Protein AF-A0A2M6V3X9-F1 (afdb_monomer_lite)

Radius of gyration: 30.7 Å; chains: 1; bounding box: 50×67×94 Å

Structure (mmCIF, N/CA/C/O backbone):
data_AF-A0A2M6V3X9-F1
#
_entry.id   AF-A0A2M6V3X9-F1
#
loop_
_atom_site.group_PDB
_atom_site.id
_atom_site.type_symbol
_atom_site.label_atom_id
_atom_site.label_alt_id
_atom_site.label_comp_id
_atom_site.label_asym_id
_atom_site.label_entity_id
_atom_site.label_seq_id
_atom_site.pdbx_PDB_ins_code
_atom_site.Cartn_x
_atom_site.Cartn_y
_atom_site.Cartn_z
_atom_site.occupancy
_atom_site.B_iso_or_equiv
_atom_site.auth_seq_id
_atom_site.auth_comp_id
_atom_site.auth_asym_id
_atom_site.auth_atom_id
_atom_site.pdbx_PDB_model_num
ATOM 1 N N . MET A 1 1 ? -34.364 -12.341 75.373 1.00 36.19 1 MET A N 1
ATOM 2 C CA . MET A 1 1 ? -34.409 -10.934 75.819 1.00 36.19 1 MET A CA 1
ATOM 3 C C . MET A 1 1 ? -34.698 -10.063 74.611 1.00 36.19 1 MET A C 1
ATOM 5 O O . MET A 1 1 ? -34.171 -10.387 73.559 1.00 36.19 1 MET A O 1
ATOM 9 N N . LEU A 1 2 ? -35.574 -9.066 74.808 1.00 38.09 2 LEU A N 1
ATOM 10 C CA . LEU A 1 2 ? -35.658 -7.729 74.192 1.00 38.09 2 LEU A CA 1
ATOM 11 C C . LEU A 1 2 ? -34.927 -7.508 72.848 1.00 38.09 2 LEU A C 1
ATOM 13 O O . LEU A 1 2 ? -33.756 -7.817 72.726 1.00 38.09 2 LEU A O 1
ATOM 17 N N . GLY A 1 3 ? -35.486 -6.856 71.837 1.00 34.88 3 GLY A N 1
ATOM 18 C CA . GLY A 1 3 ? -36.646 -5.986 71.814 1.00 34.88 3 GLY A CA 1
ATOM 19 C C . GLY A 1 3 ? -36.760 -5.330 70.437 1.00 34.88 3 GLY A C 1
ATOM 20 O O . GLY A 1 3 ? -35.794 -5.178 69.697 1.00 34.88 3 GLY A O 1
ATOM 21 N N . THR A 1 4 ? -38.001 -5.011 70.121 1.00 38.91 4 THR A N 1
ATOM 22 C CA . THR A 1 4 ? -38.551 -4.253 69.002 1.00 38.91 4 THR A CA 1
ATOM 23 C C . THR A 1 4 ? -37.933 -2.848 68.859 1.00 38.91 4 THR A C 1
ATOM 25 O O . THR A 1 4 ? -37.412 -2.322 69.836 1.00 38.91 4 THR A O 1
ATOM 28 N N . VAL A 1 5 ? -38.138 -2.216 67.688 1.00 40.03 5 VAL A N 1
ATOM 29 C CA . VAL A 1 5 ? -38.596 -0.812 67.475 1.00 40.03 5 VAL A CA 1
ATOM 30 C C . VAL A 1 5 ? -37.786 -0.040 66.417 1.00 40.03 5 VAL A C 1
ATOM 32 O O . VAL A 1 5 ? -36.670 0.383 66.668 1.00 40.03 5 VAL A O 1
ATOM 35 N N . CYS A 1 6 ? -38.484 0.194 65.291 1.00 33.88 6 CYS A N 1
ATOM 36 C CA . CYS A 1 6 ? -38.643 1.444 64.522 1.00 33.88 6 CYS A CA 1
ATOM 37 C C . CYS A 1 6 ? -37.418 2.132 63.900 1.00 33.88 6 CYS A C 1
ATOM 39 O O . CYS A 1 6 ? -36.304 2.022 64.374 1.00 33.88 6 CYS A O 1
ATOM 41 N N . ALA A 1 7 ? -37.541 3.001 62.903 1.00 37.81 7 ALA A N 1
ATOM 42 C CA . ALA A 1 7 ? -38.477 3.310 61.817 1.00 37.81 7 ALA A CA 1
ATOM 43 C C . ALA A 1 7 ? -37.876 4.576 61.162 1.00 37.81 7 ALA A C 1
ATOM 45 O O . ALA A 1 7 ? -37.084 5.270 61.797 1.00 37.81 7 ALA A O 1
ATOM 46 N N . THR A 1 8 ? -38.354 4.929 59.963 1.00 37.38 8 THR A N 1
ATOM 47 C CA . THR A 1 8 ? -38.359 6.295 59.375 1.00 37.38 8 THR A CA 1
ATOM 48 C C . THR A 1 8 ? -36.998 6.937 59.037 1.00 37.38 8 THR A C 1
ATOM 50 O O . THR A 1 8 ? -36.172 7.180 59.900 1.00 37.38 8 THR A O 1
ATOM 53 N N . ALA A 1 9 ? -36.643 7.103 57.758 1.00 36.59 9 ALA A N 1
ATOM 54 C CA . ALA A 1 9 ? -37.153 8.053 56.748 1.00 36.59 9 ALA A CA 1
ATOM 55 C C . ALA A 1 9 ? -36.492 9.445 56.807 1.00 36.59 9 ALA A C 1
ATOM 57 O O . ALA A 1 9 ? -36.693 10.174 57.766 1.00 36.59 9 ALA A O 1
ATOM 58 N N . ALA A 1 10 ? -35.778 9.805 55.730 1.00 39.66 10 ALA A N 1
ATOM 59 C CA . ALA A 1 10 ? -35.640 11.143 55.117 1.00 39.66 10 ALA A CA 1
ATOM 60 C C . ALA A 1 10 ? -34.615 11.006 53.966 1.00 39.66 10 ALA A C 1
ATOM 62 O O . ALA A 1 10 ? -33.472 10.642 54.208 1.00 39.66 10 ALA A O 1
ATOM 63 N N . HIS A 1 11 ? -35.004 10.972 52.688 1.00 30.92 11 HIS A N 1
ATOM 64 C CA . HIS A 1 11 ? -35.281 12.125 51.813 1.00 30.92 11 HIS A CA 1
ATOM 65 C C . HIS A 1 11 ? -34.240 13.253 51.879 1.00 30.92 11 HIS A C 1
ATOM 67 O O . HIS A 1 11 ? -34.267 14.054 52.803 1.00 30.92 11 HIS A O 1
ATOM 73 N N . ALA A 1 12 ? -33.417 13.348 50.832 1.00 36.28 12 ALA A N 1
ATOM 74 C CA . ALA A 1 12 ? -33.102 14.572 50.078 1.00 36.28 12 ALA A CA 1
ATOM 75 C C . ALA A 1 12 ? -32.227 14.130 48.888 1.00 36.28 12 ALA A C 1
ATOM 77 O O . ALA A 1 12 ? -31.130 13.622 49.081 1.00 36.28 12 ALA A O 1
ATOM 78 N N . GLN A 1 13 ? -32.784 13.959 47.687 1.00 39.72 13 GLN A N 1
ATOM 79 C CA . GLN A 1 13 ? -32.919 14.998 46.658 1.00 39.72 13 GLN A CA 1
ATOM 80 C C . GLN A 1 13 ? -31.617 15.747 46.349 1.00 39.72 13 GLN A C 1
ATOM 82 O O . GLN A 1 13 ? -30.955 16.255 47.243 1.00 39.72 13 GLN A O 1
ATOM 87 N N . MET A 1 14 ? -31.408 15.910 45.036 1.00 35.25 14 MET A N 1
ATOM 88 C CA . MET A 1 14 ? -30.379 16.691 44.341 1.00 35.25 14 MET A CA 1
ATOM 89 C C . MET A 1 14 ? -29.112 15.860 44.061 1.00 35.25 14 MET A C 1
ATOM 91 O O . MET A 1 14 ? -28.499 15.324 44.966 1.00 35.25 14 MET A O 1
ATOM 95 N N . THR A 1 15 ? -28.687 15.638 42.815 1.00 47.16 15 THR A N 1
ATOM 96 C CA . THR A 1 15 ? -28.774 16.560 41.677 1.00 47.16 15 THR A CA 1
ATOM 97 C C . THR A 1 15 ? -28.619 15.780 40.360 1.00 47.16 15 THR A C 1
ATOM 99 O O . THR A 1 15 ? -27.526 15.341 40.014 1.00 47.16 15 THR A O 1
ATOM 102 N N . GLY A 1 16 ? -29.697 15.680 39.571 1.00 50.94 16 GLY A N 1
ATOM 103 C CA . GLY A 1 16 ? -29.671 15.364 38.130 1.00 50.94 16 GLY A CA 1
ATOM 104 C C . GLY A 1 16 ? -29.071 16.500 37.284 1.00 50.94 16 GLY A C 1
ATOM 105 O O . GLY A 1 16 ? -29.496 16.770 36.172 1.00 50.94 16 GLY A O 1
ATOM 106 N N . SER A 1 17 ? -28.077 17.210 37.816 1.00 54.06 17 SER A N 1
ATOM 107 C CA . SER A 1 17 ? -27.742 18.574 37.393 1.00 54.06 17 SER A CA 1
ATOM 108 C C . SER A 1 17 ? -26.675 18.683 36.313 1.00 54.06 17 SER A C 1
ATOM 110 O O . SER A 1 17 ? -26.287 19.794 35.990 1.00 54.06 17 SER A O 1
ATOM 112 N N . THR A 1 18 ? -26.166 17.601 35.735 1.00 56.53 18 THR A N 1
ATOM 113 C CA . THR A 1 18 ? -25.142 17.726 34.680 1.00 56.53 18 THR A CA 1
ATOM 114 C C . THR A 1 18 ? -25.718 17.606 33.275 1.00 56.53 18 THR A C 1
ATOM 116 O O . THR A 1 18 ? -25.305 18.350 32.389 1.00 56.53 18 THR A O 1
ATOM 119 N N . LEU A 1 19 ? -26.710 16.739 33.055 1.00 52.69 19 LEU A N 1
ATOM 120 C CA . LEU A 1 19 ? -27.310 16.569 31.728 1.00 52.69 19 LEU A CA 1
ATOM 121 C C . LEU A 1 19 ? -28.370 17.639 31.430 1.00 52.69 19 LEU A C 1
ATOM 123 O O . LEU A 1 19 ? -28.392 18.211 30.343 1.00 52.69 19 LEU A O 1
ATOM 127 N N . GLU A 1 20 ? -29.232 17.937 32.402 1.00 54.81 20 GLU A N 1
ATOM 128 C CA . GLU A 1 20 ? -30.318 18.912 32.243 1.00 54.81 20 GLU A CA 1
ATOM 129 C C . GLU A 1 20 ? -29.763 20.331 32.067 1.00 54.81 20 GLU A C 1
ATOM 131 O O . GLU A 1 20 ? -30.190 21.034 31.153 1.00 54.81 20 GLU A O 1
ATOM 136 N N . GLN A 1 21 ? -28.711 20.694 32.817 1.00 55.78 21 GLN A N 1
ATOM 137 C CA . GLN A 1 21 ? -27.977 21.950 32.608 1.00 55.78 21 GLN A CA 1
ATOM 138 C C . GLN A 1 21 ? -27.356 22.033 31.209 1.00 55.78 21 GLN A C 1
ATOM 140 O O . GLN A 1 21 ? -27.436 23.079 30.569 1.00 55.78 21 GLN A O 1
ATOM 145 N N . ALA A 1 22 ? -26.778 20.943 30.689 1.00 54.75 22 ALA A N 1
ATOM 146 C CA . ALA A 1 22 ? -26.204 20.946 29.343 1.00 54.75 22 ALA A CA 1
ATOM 147 C C . ALA A 1 22 ? -27.275 21.182 28.260 1.00 54.75 22 ALA A C 1
ATOM 149 O O . ALA A 1 22 ? -27.043 21.913 27.294 1.00 54.75 22 ALA A O 1
ATOM 150 N N . ILE A 1 23 ? -28.469 20.609 28.437 1.00 57.59 23 ILE A N 1
ATOM 151 C CA . ILE A 1 23 ? -29.596 20.784 27.510 1.00 57.59 23 ILE A CA 1
ATOM 152 C C . ILE A 1 23 ? -30.187 22.199 27.613 1.00 57.59 23 ILE A C 1
ATOM 154 O O . ILE A 1 23 ? -30.579 22.777 26.595 1.00 57.59 23 ILE A O 1
ATOM 158 N N . GLU A 1 24 ? -30.246 22.775 28.814 1.00 48.94 24 GLU A N 1
ATOM 159 C CA . GLU A 1 24 ? -30.783 24.120 29.037 1.00 48.94 24 GLU A CA 1
ATOM 160 C C . GLU A 1 24 ? -29.847 25.208 28.479 1.00 48.94 24 GLU A C 1
ATOM 162 O O . GLU A 1 24 ? -30.316 26.124 27.799 1.00 48.94 24 GLU A O 1
ATOM 167 N N . ILE A 1 25 ? -28.523 25.037 28.615 1.00 54.59 25 ILE A N 1
ATOM 168 C CA . ILE A 1 25 ? -27.513 25.904 27.976 1.00 54.59 25 ILE A CA 1
ATOM 169 C C . ILE A 1 25 ? -27.623 25.829 26.442 1.00 54.59 25 ILE A C 1
ATOM 171 O O . ILE A 1 25 ? -27.596 26.860 25.765 1.00 54.59 25 ILE A O 1
ATOM 175 N N . ALA A 1 26 ? -27.832 24.633 25.877 1.00 51.97 26 ALA A N 1
ATOM 176 C CA . ALA A 1 26 ? -28.023 24.471 24.433 1.00 51.97 26 ALA A CA 1
ATOM 177 C C . ALA A 1 26 ? -29.310 25.146 23.917 1.00 51.97 26 ALA A C 1
ATOM 179 O O . ALA A 1 26 ? -29.336 25.651 22.793 1.00 51.97 26 ALA A O 1
ATOM 180 N N . ARG A 1 27 ? -30.380 25.192 24.725 1.00 53.34 27 ARG A N 1
ATOM 181 C CA . ARG A 1 27 ? -31.619 25.900 24.361 1.00 53.34 27 ARG A CA 1
ATOM 182 C C . ARG A 1 27 ? -31.495 27.414 24.486 1.00 53.34 27 ARG A C 1
ATOM 184 O O . ARG A 1 27 ? -31.951 28.114 23.583 1.00 53.34 27 ARG A O 1
ATOM 191 N N . ALA A 1 28 ? -30.865 27.916 25.547 1.00 51.31 28 ALA A N 1
ATOM 192 C CA . ALA A 1 28 ? -30.672 29.353 25.748 1.00 51.31 28 ALA A CA 1
ATOM 193 C C . ALA A 1 28 ? -29.810 29.982 24.639 1.00 51.31 28 ALA A C 1
ATOM 195 O O . ALA A 1 28 ? -30.059 31.117 24.235 1.00 51.31 28 ALA A O 1
ATOM 196 N N . SER A 1 29 ? -28.863 29.224 24.072 1.00 51.34 29 SER A N 1
ATOM 197 C CA . SER A 1 29 ? -28.011 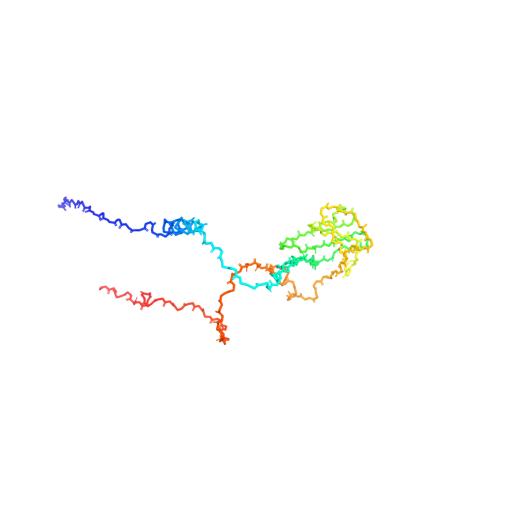29.719 22.984 1.00 51.34 29 SER A CA 1
ATOM 198 C C . SER A 1 29 ? -28.724 29.863 21.630 1.00 51.34 29 SER A C 1
ATOM 200 O O . SER A 1 29 ? -28.147 30.437 20.712 1.00 51.34 29 SER A O 1
ATOM 202 N N . LYS A 1 30 ? -29.962 29.364 21.475 1.00 50.00 30 LYS A N 1
ATOM 203 C CA . LYS A 1 30 ? -30.696 29.377 20.193 1.00 50.00 30 LYS A CA 1
ATOM 204 C C . LYS A 1 30 ? -31.643 30.576 20.014 1.00 50.00 30 LYS A C 1
ATOM 206 O O . LYS A 1 30 ? -32.194 30.754 18.932 1.00 50.00 30 LYS A O 1
ATOM 211 N N . SER A 1 31 ? -31.834 31.412 21.038 1.00 45.84 31 SER A N 1
ATOM 212 C CA . SER A 1 31 ? -32.798 32.532 20.992 1.00 45.84 31 SER A CA 1
ATOM 213 C C . SER A 1 31 ? -32.183 33.903 20.669 1.00 45.84 31 SER A C 1
ATOM 215 O O . SER A 1 31 ? -32.876 34.912 20.757 1.00 45.84 31 SER A O 1
ATOM 217 N N . GLY A 1 32 ? -30.904 33.969 20.285 1.00 49.56 32 GLY A N 1
ATOM 218 C CA . GLY A 1 32 ? -30.202 35.239 20.043 1.00 49.56 32 GLY A CA 1
ATOM 219 C C . GLY A 1 32 ? -30.170 35.748 18.594 1.00 49.56 32 GLY A C 1
ATOM 220 O O . GLY A 1 32 ? -29.754 36.879 18.369 1.00 49.56 32 GLY A O 1
ATOM 221 N N . GLU A 1 33 ? -30.586 34.960 17.598 1.00 51.25 33 GLU A N 1
ATOM 222 C CA . GLU A 1 33 ? -30.212 35.218 16.190 1.00 51.25 33 GLU A CA 1
ATOM 223 C C . GLU A 1 33 ? -31.281 35.920 15.334 1.00 51.25 33 GLU A C 1
ATOM 225 O O . GLU A 1 33 ? -31.227 35.891 14.107 1.00 51.25 33 GLU A O 1
ATOM 230 N N . LEU A 1 34 ? -32.262 36.581 15.954 1.00 49.41 34 LEU A N 1
ATOM 231 C CA . LEU A 1 34 ? -33.283 37.356 15.232 1.00 49.41 34 LEU A CA 1
ATOM 232 C C . LEU A 1 34 ? -33.378 38.799 15.744 1.00 49.41 34 LEU A C 1
ATOM 234 O O . LEU A 1 34 ? -34.457 39.342 15.962 1.00 49.41 34 LEU A O 1
ATOM 238 N N . GLY A 1 35 ? -32.222 39.441 15.901 1.00 41.53 35 GLY A N 1
ATOM 239 C CA . GLY A 1 35 ? -32.095 40.892 16.016 1.00 41.53 35 GLY A CA 1
ATOM 240 C C . GLY A 1 35 ? -31.906 41.521 14.639 1.00 41.53 35 GLY A C 1
ATOM 241 O O . GLY A 1 35 ? -30.791 41.831 14.232 1.00 41.53 35 GLY A O 1
ATOM 242 N N . LEU A 1 36 ? -32.999 41.682 13.895 1.00 48.41 36 LEU A N 1
ATOM 243 C CA . LEU A 1 36 ? -33.013 42.493 12.681 1.00 48.41 36 LEU A CA 1
ATOM 244 C C . LEU A 1 36 ? -32.695 43.960 13.013 1.00 48.41 36 LEU A C 1
ATOM 246 O O . LEU A 1 36 ? -33.314 44.520 13.916 1.00 48.41 36 LEU A O 1
ATOM 250 N N . ARG A 1 37 ? -31.876 44.568 12.135 1.00 45.78 37 ARG A N 1
ATOM 251 C CA . ARG A 1 37 ? -31.786 45.998 11.736 1.00 45.78 37 ARG A CA 1
ATOM 252 C C . ARG A 1 37 ? -30.495 46.736 12.140 1.00 45.78 37 ARG A C 1
ATOM 254 O O . ARG A 1 37 ? -29.864 46.383 13.122 1.00 45.78 37 ARG A O 1
ATOM 261 N N . PRO A 1 38 ? -30.182 47.868 11.481 1.00 45.31 38 PRO A N 1
ATOM 262 C CA . PRO A 1 38 ? -30.079 48.069 10.035 1.00 45.31 38 PRO A CA 1
ATOM 263 C C . PRO A 1 38 ? -28.775 48.817 9.664 1.00 45.31 38 PRO A C 1
ATOM 265 O O . PRO A 1 38 ? -28.206 49.550 10.461 1.00 45.31 38 PRO A O 1
ATOM 268 N N . SER A 1 39 ? -28.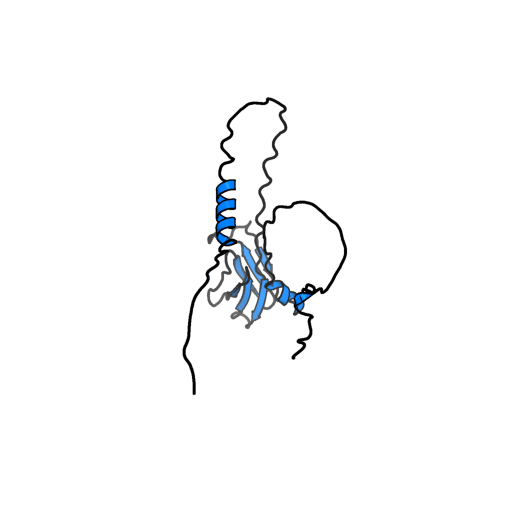355 48.671 8.407 1.00 45.66 39 SER A N 1
ATOM 269 C CA . SER A 1 39 ? -27.637 49.666 7.595 1.00 45.66 39 SER A CA 1
ATOM 270 C C . SER A 1 39 ? -26.682 50.642 8.309 1.00 45.66 39 SER A C 1
ATOM 272 O O . SER A 1 39 ? -27.062 51.778 8.588 1.00 45.66 39 SER A O 1
ATOM 274 N N . HIS A 1 40 ? -25.401 50.284 8.435 1.00 37.22 40 HIS A N 1
ATOM 275 C CA . HIS A 1 40 ? -24.337 51.291 8.468 1.00 37.22 40 HIS A CA 1
ATOM 276 C C . HIS A 1 40 ? -23.433 51.120 7.248 1.00 37.22 40 HIS A C 1
ATOM 278 O O . HIS A 1 40 ? -22.601 50.224 7.150 1.00 37.22 40 HIS A O 1
ATOM 284 N N . ARG A 1 41 ? -23.656 52.012 6.284 1.00 45.88 41 ARG A N 1
ATOM 285 C CA . ARG A 1 41 ? -22.805 52.288 5.128 1.00 45.88 41 ARG A CA 1
ATOM 286 C C . ARG A 1 41 ? -21.386 52.587 5.616 1.00 45.88 41 ARG A C 1
ATOM 288 O O . ARG A 1 41 ? -21.216 53.484 6.438 1.00 45.88 41 ARG A O 1
ATOM 295 N N . GLY A 1 42 ? -20.387 51.878 5.104 1.00 39.50 42 GLY A N 1
ATOM 296 C CA . GLY A 1 42 ? -18.993 52.158 5.429 1.00 39.50 42 GLY A CA 1
ATOM 297 C C . GLY A 1 42 ? -18.028 51.162 4.803 1.00 39.50 42 GLY A C 1
ATOM 298 O O . GLY A 1 42 ? -17.832 50.088 5.343 1.00 39.50 42 GLY A O 1
ATOM 299 N N . ASN A 1 43 ? -17.410 51.594 3.704 1.00 34.88 43 ASN A N 1
ATOM 300 C CA . ASN A 1 43 ? -16.219 51.047 3.053 1.00 34.88 43 ASN A CA 1
ATOM 301 C C . ASN A 1 43 ? -16.301 49.679 2.350 1.00 34.88 43 ASN A C 1
ATOM 303 O O . ASN A 1 43 ? -16.387 48.620 2.958 1.00 34.88 43 ASN A O 1
ATOM 307 N N . ASN A 1 44 ? -16.157 49.744 1.021 1.00 47.00 44 ASN A N 1
ATOM 308 C CA . ASN A 1 44 ? -15.738 48.635 0.174 1.00 47.00 44 ASN A CA 1
ATOM 309 C C . ASN A 1 44 ? -14.321 48.205 0.574 1.00 47.00 44 ASN A C 1
ATOM 311 O O . ASN A 1 44 ? -13.342 48.807 0.135 1.00 47.00 44 ASN A O 1
ATOM 315 N N . GLU A 1 45 ? -14.218 47.131 1.342 1.00 51.34 45 GLU A N 1
ATOM 316 C CA . GLU A 1 45 ? -13.057 46.250 1.307 1.00 51.34 45 GLU A CA 1
ATOM 317 C C . GLU A 1 45 ? -13.524 44.950 0.635 1.00 51.34 45 GLU A C 1
ATOM 319 O O . GLU A 1 45 ? -14.597 44.446 0.988 1.00 51.34 45 GLU A O 1
ATOM 324 N N . PRO A 1 46 ? -12.825 44.419 -0.385 1.00 49.78 46 PRO A N 1
ATOM 325 C CA . PRO A 1 46 ? -13.227 43.154 -0.973 1.00 49.78 46 PRO A CA 1
ATOM 326 C C . PRO A 1 46 ? -13.088 42.075 0.100 1.00 49.78 46 PRO A C 1
ATOM 328 O O . PRO A 1 46 ? -11.980 41.694 0.467 1.00 49.78 46 PRO A O 1
ATOM 331 N N . ILE A 1 47 ? -14.228 41.588 0.597 1.00 53.09 47 ILE A N 1
ATOM 332 C CA . ILE A 1 47 ? -14.317 40.385 1.421 1.00 53.09 47 ILE A CA 1
ATOM 333 C C . ILE A 1 47 ? -13.626 39.280 0.623 1.00 53.09 47 ILE A C 1
ATOM 335 O O . ILE A 1 47 ? -14.161 38.786 -0.373 1.00 53.09 47 ILE A O 1
ATOM 339 N N . ALA A 1 48 ? -12.400 38.938 1.017 1.00 60.12 48 ALA A N 1
ATOM 340 C CA . ALA A 1 48 ? -11.701 37.799 0.462 1.00 60.12 48 ALA A CA 1
ATOM 341 C C . ALA A 1 48 ? -12.585 36.579 0.725 1.00 60.12 48 ALA A C 1
ATOM 343 O O . ALA A 1 48 ? -12.854 36.245 1.881 1.00 60.12 48 ALA A O 1
ATOM 344 N N . LEU A 1 49 ? -13.079 35.945 -0.346 1.00 63.03 49 LEU A N 1
ATOM 345 C CA . LEU A 1 49 ? -13.794 34.683 -0.219 1.00 63.03 49 LEU A CA 1
ATOM 346 C C . LEU A 1 49 ? -12.936 33.739 0.636 1.00 63.03 49 LEU A C 1
ATOM 348 O O . LEU A 1 49 ? -11.720 33.675 0.409 1.00 63.03 49 LEU A O 1
ATOM 352 N N . PRO A 1 50 ? -13.527 33.011 1.602 1.00 52.28 50 PRO A N 1
ATOM 353 C CA . PRO A 1 50 ? -12.779 32.031 2.368 1.00 52.28 50 PRO A CA 1
ATOM 354 C C . PRO A 1 50 ? -12.078 31.099 1.380 1.00 52.28 50 PRO A C 1
ATOM 356 O O . PRO A 1 50 ? -12.718 30.501 0.512 1.00 52.28 50 PRO A O 1
ATOM 359 N N . LYS A 1 51 ? -10.740 31.039 1.468 1.00 59.91 51 LYS A N 1
ATOM 360 C CA . LYS A 1 51 ? -9.939 30.104 0.673 1.00 59.91 51 LYS A CA 1
ATOM 361 C C . LYS A 1 51 ? -10.580 28.724 0.825 1.00 59.91 51 LYS A C 1
ATOM 363 O O . LYS A 1 51 ? -10.822 28.324 1.966 1.00 59.91 51 LYS A O 1
ATOM 368 N N . PRO A 1 52 ? -10.858 28.001 -0.273 1.00 50.00 52 PRO A N 1
ATOM 369 C CA . PRO A 1 52 ? -11.393 26.657 -0.165 1.00 50.00 52 PRO A CA 1
ATOM 370 C C . PRO A 1 52 ? -10.414 25.845 0.678 1.00 50.00 52 PRO A C 1
ATOM 372 O O . PRO A 1 52 ? -9.243 25.700 0.314 1.00 50.00 52 PRO A O 1
ATOM 375 N N . VAL A 1 53 ? -10.882 25.381 1.836 1.00 56.47 53 VAL A N 1
ATOM 376 C CA . VAL A 1 53 ? -10.129 24.480 2.703 1.00 56.47 53 VAL A CA 1
ATOM 377 C C . VAL A 1 53 ? -9.897 23.224 1.873 1.00 56.47 53 VAL A C 1
ATOM 379 O O . VAL A 1 53 ? -10.824 22.455 1.628 1.00 56.47 53 VAL A O 1
ATOM 382 N N . ARG A 1 54 ? -8.681 23.061 1.338 1.00 56.41 54 ARG A N 1
ATOM 383 C CA . ARG A 1 54 ? -8.294 21.837 0.637 1.00 56.41 54 ARG A CA 1
ATOM 384 C C . ARG A 1 54 ? -8.380 20.711 1.655 1.00 56.41 54 ARG A C 1
ATOM 386 O O . ARG A 1 54 ? -7.566 20.656 2.569 1.00 56.41 54 ARG A O 1
ATOM 393 N N . THR A 1 55 ? -9.368 19.838 1.502 1.00 59.16 55 THR A N 1
ATOM 394 C CA . THR A 1 55 ? -9.423 18.581 2.242 1.00 59.16 55 THR A CA 1
ATOM 395 C C . THR A 1 55 ? -8.183 17.782 1.866 1.00 59.16 55 THR A C 1
ATOM 397 O O . THR A 1 55 ? -7.995 17.426 0.702 1.00 59.16 55 THR A O 1
ATOM 400 N N . GLU A 1 56 ? -7.294 17.576 2.830 1.00 74.38 56 GLU A N 1
ATOM 401 C CA . GLU A 1 56 ? -6.098 16.774 2.627 1.00 74.38 56 GLU A CA 1
ATOM 402 C C . GLU A 1 56 ? -6.522 15.316 2.431 1.00 74.38 56 GLU A C 1
ATOM 404 O O . GLU A 1 56 ? -7.149 14.708 3.298 1.00 74.38 56 GLU A O 1
ATOM 409 N N . VAL A 1 57 ? -6.243 14.766 1.249 1.00 84.44 57 VAL A N 1
ATOM 410 C CA . VAL A 1 57 ? -6.572 13.374 0.938 1.00 84.44 57 VAL A CA 1
ATOM 411 C C . VAL A 1 57 ? -5.537 12.487 1.615 1.00 84.44 57 VAL A C 1
ATOM 413 O O . VAL A 1 57 ? -4.359 12.517 1.255 1.00 84.44 57 VAL A O 1
ATOM 416 N N . THR A 1 58 ? -5.974 11.676 2.579 1.00 91.19 58 THR A N 1
ATOM 417 C CA . THR A 1 58 ? -5.113 10.672 3.211 1.00 91.19 58 THR A CA 1
ATOM 418 C C . THR A 1 58 ? -4.592 9.702 2.149 1.00 91.19 58 THR A C 1
ATOM 420 O O . THR A 1 58 ? -5.339 9.263 1.276 1.00 91.19 58 THR A O 1
ATOM 423 N N . GLN A 1 59 ? -3.302 9.378 2.191 1.00 94.00 59 GLN A N 1
ATOM 424 C CA . GLN A 1 59 ? -2.685 8.432 1.261 1.00 94.00 59 GLN A CA 1
ATOM 425 C C . GLN A 1 59 ? -2.629 7.022 1.872 1.00 94.00 59 GLN A C 1
ATOM 427 O O . GLN A 1 59 ? -2.499 6.895 3.094 1.00 94.00 59 GLN A O 1
ATOM 432 N N . PRO A 1 60 ? -2.721 5.959 1.054 1.00 95.31 60 PRO A N 1
ATOM 433 C CA . PRO A 1 60 ? -2.549 4.587 1.511 1.00 95.31 60 PRO A CA 1
ATOM 434 C C . PRO A 1 60 ? -1.102 4.348 1.949 1.00 95.31 60 PRO A C 1
ATOM 436 O O . PRO A 1 60 ? -0.161 4.793 1.291 1.00 95.31 60 PRO A O 1
ATOM 439 N N . LYS A 1 61 ? -0.920 3.610 3.045 1.00 96.12 61 LYS A N 1
ATOM 440 C CA . LYS A 1 61 ? 0.393 3.216 3.568 1.00 96.12 61 LYS A CA 1
ATOM 441 C C . LYS A 1 61 ? 0.563 1.707 3.400 1.00 96.12 61 LYS A C 1
ATOM 443 O O . LYS A 1 61 ? -0.311 0.948 3.804 1.00 96.12 61 LYS A O 1
ATOM 448 N N . VAL A 1 62 ? 1.657 1.251 2.796 1.00 97.00 62 VAL A N 1
ATOM 449 C CA . VAL A 1 62 ? 1.902 -0.187 2.581 1.00 97.00 62 VAL A CA 1
ATOM 450 C C . VAL A 1 62 ? 2.461 -0.796 3.857 1.00 97.00 62 VAL A C 1
ATOM 452 O O . VAL A 1 62 ? 3.533 -0.404 4.292 1.00 97.00 62 VAL A O 1
ATOM 455 N N . TRP A 1 63 ? 1.748 -1.751 4.446 1.00 96.69 63 TRP A N 1
ATOM 456 C CA . TRP A 1 63 ? 2.166 -2.469 5.651 1.00 96.69 63 TRP A CA 1
ATOM 457 C C . TRP A 1 63 ? 3.127 -3.610 5.330 1.00 96.69 63 TRP A C 1
ATOM 459 O O . TRP A 1 63 ? 4.190 -3.724 5.934 1.00 96.69 63 TRP A O 1
ATOM 469 N N . SER A 1 64 ? 2.767 -4.445 4.360 1.00 97.25 64 SER A N 1
ATOM 470 C CA . SER A 1 64 ? 3.566 -5.597 3.958 1.00 97.25 64 SER A CA 1
ATOM 471 C C . SER A 1 64 ? 3.319 -5.922 2.487 1.00 97.25 64 SER A C 1
ATOM 473 O O . SER A 1 64 ? 2.242 -5.656 1.951 1.00 97.25 64 SER A O 1
ATOM 475 N N . ILE A 1 65 ? 4.326 -6.493 1.826 1.00 97.69 65 ILE A N 1
ATOM 476 C CA . ILE A 1 65 ? 4.191 -7.122 0.511 1.00 97.69 65 ILE A CA 1
ATOM 477 C C . ILE A 1 65 ? 4.675 -8.557 0.668 1.00 97.69 65 ILE A C 1
ATOM 479 O O . ILE A 1 65 ? 5.757 -8.799 1.202 1.00 97.69 65 ILE A O 1
ATOM 483 N N . THR A 1 66 ? 3.860 -9.506 0.229 1.00 97.19 66 THR A N 1
ATOM 484 C CA . THR A 1 66 ? 4.120 -10.941 0.358 1.00 97.19 66 THR A CA 1
ATOM 485 C C . THR A 1 66 ? 3.803 -11.660 -0.951 1.00 97.19 66 THR A C 1
ATOM 487 O O . THR A 1 66 ? 3.121 -11.118 -1.823 1.00 97.19 66 THR A O 1
ATOM 490 N N . GLY A 1 67 ? 4.307 -12.885 -1.099 1.00 94.81 67 GLY A N 1
ATOM 491 C CA . GLY A 1 67 ? 4.137 -13.696 -2.305 1.00 94.81 67 GLY A CA 1
ATOM 492 C C . GLY A 1 67 ? 5.351 -13.663 -3.233 1.00 94.81 67 GLY A C 1
ATOM 493 O O . GLY A 1 67 ? 6.386 -13.077 -2.914 1.00 94.81 67 GLY A O 1
ATOM 494 N N . LEU A 1 68 ? 5.224 -14.334 -4.377 1.00 91.44 68 LEU A N 1
ATOM 495 C CA . LEU A 1 68 ? 6.290 -14.508 -5.367 1.00 91.44 68 LEU A CA 1
ATOM 496 C C . LEU A 1 68 ? 5.755 -14.228 -6.774 1.00 91.44 68 LEU A C 1
ATOM 498 O O . LEU A 1 68 ? 4.624 -14.591 -7.104 1.00 91.44 68 LEU A O 1
ATOM 502 N N . ASP A 1 69 ? 6.589 -13.605 -7.605 1.00 87.56 69 ASP A N 1
ATOM 503 C CA . ASP A 1 69 ? 6.331 -13.310 -9.017 1.00 87.56 69 ASP A CA 1
ATOM 504 C C . ASP A 1 69 ? 4.953 -12.686 -9.293 1.00 87.56 69 ASP A C 1
ATOM 506 O O . ASP A 1 69 ? 4.749 -11.486 -9.108 1.00 87.56 69 ASP A O 1
ATOM 510 N N . ARG A 1 70 ? 4.008 -13.495 -9.786 1.00 87.44 70 ARG A N 1
ATOM 511 C CA . ARG A 1 70 ? 2.672 -13.051 -10.197 1.00 87.44 70 ARG A CA 1
ATOM 512 C C . ARG A 1 70 ? 1.640 -13.142 -9.077 1.00 87.44 70 ARG A C 1
ATOM 514 O O . ARG A 1 70 ? 0.618 -12.475 -9.189 1.00 87.44 70 ARG A O 1
ATOM 521 N N . ASP A 1 71 ? 1.904 -13.895 -8.009 1.00 93.31 71 ASP A N 1
ATOM 522 C CA . ASP A 1 71 ? 0.991 -14.068 -6.866 1.00 93.31 71 ASP A CA 1
ATOM 523 C C . ASP A 1 71 ? 1.324 -13.120 -5.704 1.00 93.31 71 ASP A C 1
ATOM 525 O O . ASP A 1 71 ? 1.258 -13.465 -4.525 1.00 93.31 71 ASP A O 1
ATOM 529 N N . LEU A 1 72 ? 1.727 -11.895 -6.042 1.00 96.75 72 LEU A N 1
ATOM 530 C CA . LEU A 1 72 ? 1.982 -10.867 -5.046 1.00 96.75 72 LEU A CA 1
ATOM 531 C C . LEU A 1 72 ? 0.671 -10.392 -4.408 1.00 96.75 72 LEU A C 1
ATOM 533 O O . LEU A 1 72 ? -0.342 -10.157 -5.079 1.00 96.75 72 LEU A O 1
ATOM 537 N N . SER A 1 73 ? 0.731 -10.205 -3.095 1.00 97.56 73 SER A N 1
ATOM 538 C CA . SER A 1 73 ? -0.316 -9.606 -2.274 1.00 97.56 73 SER A CA 1
ATOM 539 C C . SER A 1 73 ? 0.285 -8.490 -1.426 1.00 97.56 73 SER A C 1
ATOM 541 O O . SER A 1 73 ? 1.426 -8.582 -0.975 1.00 97.56 73 SER A O 1
ATOM 543 N N . VAL A 1 74 ? -0.473 -7.419 -1.219 1.00 98.31 74 VAL A N 1
ATOM 544 C CA . VAL A 1 74 ? -0.056 -6.264 -0.421 1.00 98.31 74 VAL A CA 1
ATOM 545 C C . VAL A 1 74 ? -1.104 -5.962 0.634 1.00 98.31 74 VAL A C 1
ATOM 547 O O . VAL A 1 74 ? -2.295 -5.899 0.337 1.00 98.31 74 VAL A O 1
ATOM 550 N N . GLU A 1 75 ? -0.662 -5.761 1.867 1.00 98.00 75 GLU A N 1
ATOM 551 C CA . GLU A 1 75 ? -1.505 -5.258 2.944 1.00 98.00 75 GLU A CA 1
ATOM 552 C C . GLU A 1 75 ? -1.330 -3.746 3.030 1.00 98.00 75 GLU A C 1
ATOM 554 O O . GLU A 1 75 ? -0.213 -3.237 3.143 1.00 98.00 75 GLU A O 1
ATOM 559 N N . VAL A 1 76 ? -2.436 -3.012 2.950 1.00 97.38 76 VAL A N 1
ATOM 560 C CA . VAL A 1 76 ? -2.435 -1.548 2.907 1.00 97.38 76 VAL A CA 1
ATOM 561 C C . VAL A 1 76 ? -3.235 -0.998 4.073 1.00 97.38 76 VAL A C 1
ATOM 563 O O . VAL A 1 76 ? -4.395 -1.353 4.247 1.00 97.38 76 VAL A O 1
ATOM 566 N N . VAL A 1 77 ? -2.644 -0.090 4.841 1.00 96.25 77 VAL A N 1
ATOM 567 C CA . VAL A 1 77 ? -3.337 0.690 5.866 1.00 96.25 77 VAL A CA 1
ATOM 568 C C . VAL A 1 77 ? -3.890 1.963 5.234 1.00 96.25 77 VAL A C 1
ATOM 570 O O . VAL A 1 77 ? -3.149 2.775 4.676 1.00 96.25 77 VAL A O 1
ATOM 573 N N . TYR A 1 78 ? -5.198 2.158 5.342 1.00 94.69 78 TYR A N 1
ATOM 574 C CA . TYR A 1 78 ? -5.885 3.367 4.904 1.00 94.69 78 TYR A CA 1
ATOM 575 C C . TYR A 1 78 ? -6.987 3.716 5.909 1.00 94.69 78 TYR A C 1
ATOM 577 O O . TYR A 1 78 ? -7.818 2.867 6.230 1.00 94.69 78 TYR A O 1
ATOM 585 N N . GLU A 1 79 ? -6.970 4.947 6.434 1.00 91.44 79 GLU A N 1
ATOM 586 C CA . GLU A 1 79 ? -7.922 5.428 7.456 1.00 91.44 79 GLU A CA 1
ATOM 587 C C . GLU A 1 79 ? -8.067 4.463 8.655 1.00 91.44 79 GLU A C 1
ATOM 589 O O . GLU A 1 79 ? -9.166 4.146 9.107 1.00 91.44 79 GLU A O 1
ATOM 594 N N . GLY A 1 80 ? -6.936 3.936 9.144 1.00 90.12 80 GLY A N 1
ATOM 595 C CA . GLY A 1 80 ? -6.888 3.017 10.290 1.00 90.12 80 GLY A CA 1
ATOM 596 C C . GLY A 1 80 ? -7.365 1.587 10.005 1.00 90.12 80 GLY A C 1
ATOM 597 O O . GLY A 1 80 ? -7.388 0.766 10.918 1.00 90.12 80 GLY A O 1
ATOM 598 N N . LYS A 1 81 ? -7.728 1.261 8.758 1.00 93.38 81 LYS A N 1
ATOM 599 C CA . LYS A 1 81 ? -8.150 -0.085 8.341 1.00 93.38 81 LYS A CA 1
ATOM 600 C C . LYS A 1 81 ? -7.103 -0.736 7.449 1.00 93.38 81 LYS A C 1
ATOM 602 O O . LYS A 1 81 ? -6.488 -0.060 6.627 1.00 93.38 81 LYS A O 1
ATOM 607 N N . VAL A 1 82 ? -6.943 -2.050 7.587 1.00 95.81 82 VAL A N 1
ATOM 608 C CA . VAL A 1 82 ? -6.067 -2.860 6.731 1.00 95.81 82 VAL A CA 1
ATOM 609 C C . VAL A 1 82 ? -6.881 -3.447 5.579 1.00 95.81 82 VAL A C 1
ATOM 611 O O . VAL A 1 82 ? -7.919 -4.068 5.801 1.00 95.81 82 VAL A O 1
ATOM 614 N N . TYR A 1 83 ? -6.395 -3.263 4.356 1.00 97.50 83 TYR A N 1
ATOM 615 C CA . TYR A 1 83 ? -6.965 -3.798 3.127 1.00 97.50 83 TYR A CA 1
ATOM 616 C C . TYR A 1 83 ? -5.966 -4.773 2.495 1.00 97.50 83 TYR A C 1
ATOM 618 O O . TYR A 1 83 ? -4.888 -4.336 2.082 1.00 97.50 83 TYR A O 1
ATOM 626 N N . PRO A 1 84 ? -6.293 -6.072 2.399 1.00 97.56 84 PRO A N 1
ATOM 627 C CA . PRO A 1 84 ? -5.514 -7.005 1.602 1.00 97.56 84 PRO A CA 1
ATOM 628 C C . PRO A 1 84 ? -5.846 -6.789 0.124 1.00 97.56 84 PRO A C 1
ATOM 630 O O . PRO A 1 84 ? -7.005 -6.878 -0.282 1.00 97.56 84 PRO A O 1
ATOM 633 N N . LEU A 1 85 ? -4.835 -6.485 -0.682 1.00 97.81 85 LEU A N 1
ATOM 634 C CA . LEU A 1 85 ? -4.976 -6.252 -2.113 1.00 97.81 85 LEU A CA 1
ATOM 635 C C . LEU A 1 85 ? -4.126 -7.244 -2.902 1.00 97.81 85 LEU A C 1
ATOM 637 O O . LEU A 1 85 ? -3.016 -7.599 -2.511 1.00 97.81 85 LEU A O 1
ATOM 641 N N . SER A 1 86 ? -4.642 -7.677 -4.044 1.00 96.69 86 SER A N 1
ATOM 642 C CA . SER A 1 86 ? -3.956 -8.587 -4.955 1.00 96.69 86 SER A CA 1
ATOM 643 C C . SER A 1 86 ? -4.504 -8.418 -6.363 1.00 96.69 86 SER A C 1
ATOM 645 O O . SER A 1 86 ? -5.722 -8.393 -6.577 1.00 96.69 86 SER A O 1
ATOM 647 N N . VAL A 1 87 ? -3.592 -8.349 -7.335 1.00 94.19 87 VAL A N 1
ATOM 648 C CA . VAL A 1 87 ? -3.950 -8.286 -8.756 1.00 94.19 87 VAL A CA 1
ATOM 649 C C . VAL A 1 87 ? -4.573 -9.603 -9.214 1.00 94.19 87 VAL A C 1
ATOM 651 O O . VAL A 1 87 ? -5.605 -9.587 -9.881 1.00 94.19 87 VAL A O 1
ATOM 654 N N . MET A 1 88 ? -4.020 -10.743 -8.788 1.00 93.94 88 MET A N 1
ATOM 655 C CA . MET A 1 88 ? -4.531 -12.071 -9.150 1.00 93.94 88 MET A CA 1
ATOM 656 C C . MET A 1 88 ? -5.938 -12.326 -8.613 1.00 93.94 88 MET A C 1
ATOM 658 O O . MET A 1 88 ? -6.766 -12.917 -9.302 1.00 93.94 88 MET A O 1
ATOM 662 N N . ARG A 1 89 ? -6.227 -11.855 -7.395 1.00 94.00 89 ARG A N 1
ATOM 663 C CA . ARG A 1 89 ? -7.538 -12.042 -6.750 1.00 94.00 89 ARG A CA 1
ATOM 664 C C . ARG A 1 89 ? -8.549 -10.952 -7.104 1.00 94.00 89 ARG A C 1
ATOM 666 O O . ARG A 1 89 ? -9.638 -10.940 -6.538 1.00 94.00 89 ARG A O 1
ATOM 673 N N . ASN A 1 90 ? -8.194 -10.030 -8.003 1.00 95.06 90 ASN A N 1
ATOM 674 C CA . ASN A 1 90 ? -9.008 -8.869 -8.369 1.00 95.06 90 ASN A CA 1
ATOM 675 C C . ASN A 1 90 ? -9.446 -8.017 -7.152 1.00 95.06 90 ASN A C 1
ATOM 677 O O . ASN A 1 90 ? -10.527 -7.427 -7.129 1.00 95.06 90 ASN A O 1
ATOM 681 N N . GLN A 1 91 ? -8.599 -7.951 -6.121 1.00 96.19 91 GLN A N 1
ATOM 682 C CA . GLN A 1 91 ? -8.805 -7.141 -4.920 1.00 96.19 91 GLN A CA 1
ATOM 683 C C . GLN A 1 91 ? -7.929 -5.898 -5.044 1.00 96.19 91 GLN A C 1
ATOM 685 O O . GLN A 1 91 ? -6.789 -5.881 -4.601 1.00 96.19 91 GLN A O 1
ATOM 690 N N . LEU A 1 92 ? -8.428 -4.877 -5.739 1.00 95.75 92 LEU A N 1
ATOM 691 C CA . LEU A 1 92 ? -7.597 -3.757 -6.199 1.00 95.75 92 LEU A CA 1
ATOM 692 C C . LEU A 1 92 ? -7.855 -2.437 -5.469 1.00 95.75 92 LEU A C 1
ATOM 694 O O . LEU A 1 92 ? -7.248 -1.431 -5.823 1.00 95.75 92 LEU A O 1
ATOM 698 N N . ARG A 1 93 ? -8.783 -2.382 -4.507 1.00 95.75 93 ARG A N 1
ATOM 699 C CA . ARG A 1 93 ? -9.258 -1.112 -3.940 1.00 95.75 93 ARG A CA 1
ATOM 700 C C . ARG A 1 93 ? -9.121 -1.027 -2.427 1.00 95.75 93 ARG A C 1
ATOM 702 O O . ARG A 1 93 ? -9.592 -1.904 -1.711 1.00 95.75 93 ARG A O 1
ATOM 709 N N . ALA A 1 94 ? -8.588 0.104 -1.976 1.00 95.25 94 ALA A N 1
ATOM 710 C CA . ALA A 1 94 ? -8.613 0.556 -0.590 1.00 95.25 94 ALA A CA 1
ATOM 711 C C . ALA A 1 94 ? -9.259 1.952 -0.555 1.00 95.25 94 ALA A C 1
ATOM 713 O O . ALA A 1 94 ? -8.633 2.956 -0.895 1.00 95.25 94 ALA A O 1
ATOM 714 N N . GLY A 1 95 ? -10.553 2.012 -0.226 1.00 93.44 95 GLY A N 1
ATOM 715 C CA . GLY A 1 95 ? -11.331 3.253 -0.299 1.00 93.44 95 GLY A CA 1
ATOM 716 C C . GLY A 1 95 ? -11.310 3.879 -1.711 1.00 93.44 95 GLY A C 1
ATOM 717 O O . GLY A 1 95 ? -11.621 3.187 -2.688 1.00 93.44 95 GLY A O 1
ATOM 718 N N . PRO A 1 96 ? -10.955 5.172 -1.857 1.00 94.50 96 PRO A N 1
ATOM 719 C CA . PRO A 1 96 ? -10.866 5.846 -3.155 1.00 94.50 96 PRO A CA 1
ATOM 720 C C . PRO A 1 96 ? -9.580 5.518 -3.935 1.00 94.50 96 PRO A C 1
ATOM 722 O O . PRO A 1 96 ? -9.420 5.988 -5.062 1.00 94.50 96 PRO A O 1
ATOM 725 N N . TRP A 1 97 ? -8.665 4.729 -3.368 1.00 96.44 97 TRP A N 1
ATOM 726 C CA . TRP A 1 97 ? -7.393 4.372 -3.992 1.00 96.44 97 TRP A CA 1
ATOM 727 C C . TRP A 1 97 ? -7.482 3.031 -4.724 1.00 96.44 97 TRP A C 1
ATOM 729 O O . TRP A 1 97 ? -8.050 2.061 -4.216 1.00 96.44 97 TRP A O 1
ATOM 739 N N . MET A 1 98 ? -6.911 2.978 -5.927 1.00 96.81 98 MET A N 1
ATOM 740 C CA . MET A 1 98 ? -6.809 1.774 -6.751 1.00 96.81 98 MET A CA 1
ATOM 741 C C . MET A 1 98 ? -5.349 1.357 -6.902 1.00 96.81 98 MET A C 1
ATOM 743 O O . MET A 1 98 ? -4.530 2.161 -7.335 1.00 96.81 98 MET A O 1
ATOM 747 N N . LEU A 1 99 ? -5.044 0.096 -6.610 1.00 97.06 99 LEU A N 1
ATOM 748 C CA . LEU A 1 99 ? -3.762 -0.531 -6.911 1.00 97.06 99 LEU A CA 1
ATOM 749 C C . LEU A 1 99 ? -3.596 -0.658 -8.431 1.00 97.06 99 LEU A C 1
ATOM 751 O O . LEU A 1 99 ? -4.392 -1.338 -9.082 1.00 97.06 99 LEU A O 1
ATOM 755 N N . VAL A 1 100 ? -2.568 -0.014 -8.987 1.00 95.69 100 VAL A N 1
ATOM 756 C CA . VAL A 1 100 ? -2.281 -0.038 -10.436 1.00 95.69 100 VAL A CA 1
ATOM 757 C C . VAL A 1 100 ? -1.040 -0.850 -10.785 1.00 95.69 100 VAL A C 1
ATOM 759 O O . VAL A 1 100 ? -0.978 -1.445 -11.859 1.00 95.69 100 VAL A O 1
ATOM 762 N N . ARG A 1 101 ? -0.061 -0.912 -9.880 1.00 96.06 101 ARG A N 1
ATOM 763 C CA . ARG A 1 101 ? 1.150 -1.719 -10.045 1.00 96.06 101 ARG A CA 1
ATOM 764 C C . ARG A 1 101 ? 1.557 -2.297 -8.702 1.00 96.06 101 ARG A C 1
ATOM 766 O O . ARG A 1 101 ? 1.552 -1.591 -7.698 1.00 96.06 101 ARG A O 1
ATOM 773 N N . LEU A 1 102 ? 1.934 -3.569 -8.707 1.00 97.12 102 LEU A N 1
ATOM 774 C CA . LEU A 1 102 ? 2.471 -4.262 -7.546 1.00 97.12 102 LEU A CA 1
ATOM 775 C C . LEU A 1 102 ? 3.784 -4.940 -7.932 1.00 97.12 102 LEU A C 1
ATOM 777 O O . LEU A 1 102 ? 3.872 -5.601 -8.964 1.00 97.12 102 LEU A O 1
ATOM 781 N N . SER A 1 103 ? 4.799 -4.741 -7.102 1.00 96.12 103 SER A N 1
ATOM 782 C CA . SER A 1 103 ? 6.113 -5.377 -7.192 1.00 96.12 103 SER A CA 1
ATOM 783 C C . SER A 1 103 ? 6.504 -5.900 -5.815 1.00 96.12 103 SER A C 1
ATOM 785 O O . SER A 1 103 ? 5.875 -5.533 -4.830 1.00 96.12 103 SER A O 1
ATOM 787 N N . ALA A 1 104 ? 7.579 -6.683 -5.718 1.00 95.44 104 ALA A N 1
ATOM 788 C CA . ALA A 1 104 ? 8.069 -7.175 -4.427 1.00 95.44 104 ALA A CA 1
ATOM 789 C C . ALA A 1 104 ? 8.505 -6.059 -3.449 1.00 95.44 104 ALA A C 1
ATOM 791 O O . ALA A 1 104 ? 8.623 -6.306 -2.256 1.00 95.44 104 ALA A O 1
ATOM 792 N N . HIS A 1 105 ? 8.738 -4.835 -3.938 1.00 96.38 105 HIS A N 1
ATOM 793 C CA . HIS A 1 105 ? 9.343 -3.749 -3.153 1.00 96.38 105 HIS A CA 1
ATOM 794 C C . HIS A 1 105 ? 8.421 -2.542 -2.967 1.00 96.38 105 HIS A C 1
ATOM 796 O O . HIS A 1 105 ? 8.652 -1.716 -2.091 1.00 96.38 105 HIS A O 1
ATOM 802 N N . SER A 1 106 ? 7.413 -2.390 -3.824 1.00 97.06 106 SER A N 1
ATOM 803 C CA . SER A 1 106 ? 6.556 -1.205 -3.837 1.00 97.06 106 SER A CA 1
ATOM 804 C C . SER A 1 106 ? 5.214 -1.479 -4.497 1.00 97.06 106 SER A C 1
ATOM 806 O O . SER A 1 106 ? 5.085 -2.397 -5.321 1.00 97.06 106 SER A O 1
ATOM 808 N N . ALA A 1 107 ? 4.243 -0.642 -4.154 1.00 97.88 107 ALA A N 1
ATOM 809 C CA . ALA A 1 107 ? 2.920 -0.628 -4.747 1.00 97.88 107 ALA A CA 1
ATOM 810 C C . ALA A 1 107 ? 2.546 0.798 -5.165 1.00 97.88 107 ALA A C 1
ATOM 812 O O . ALA A 1 107 ? 2.756 1.750 -4.412 1.00 97.88 107 ALA A O 1
ATOM 813 N N . ASP A 1 108 ? 1.970 0.929 -6.356 1.00 97.88 108 ASP A N 1
ATOM 814 C CA . ASP A 1 108 ? 1.495 2.206 -6.880 1.00 97.88 108 ASP A CA 1
ATOM 815 C C . ASP A 1 108 ? -0.024 2.286 -6.772 1.00 97.88 108 ASP A C 1
ATOM 817 O O . ASP A 1 108 ? -0.742 1.353 -7.157 1.00 97.88 108 ASP A O 1
ATOM 821 N N . PHE A 1 109 ? -0.514 3.433 -6.311 1.00 97.62 109 PHE A N 1
ATOM 822 C CA . PHE A 1 109 ? -1.926 3.689 -6.081 1.00 97.62 109 PHE A CA 1
ATOM 823 C C . PHE A 1 109 ? -2.398 4.914 -6.849 1.00 97.62 109 PHE A C 1
ATOM 825 O O . PHE A 1 109 ? -1.851 6.003 -6.696 1.00 97.62 109 PHE A O 1
ATOM 832 N N . ALA A 1 110 ? -3.455 4.753 -7.636 1.00 96.50 110 ALA A N 1
ATOM 833 C CA . ALA A 1 110 ? -4.146 5.846 -8.301 1.00 96.50 110 ALA A CA 1
ATOM 834 C C . ALA A 1 110 ? -5.320 6.342 -7.449 1.00 96.50 110 ALA A C 1
ATOM 836 O O . ALA A 1 110 ? -6.137 5.539 -6.987 1.00 96.50 110 ALA A O 1
ATOM 837 N N . TYR A 1 111 ? -5.445 7.658 -7.277 1.00 95.19 111 TYR A N 1
ATOM 838 C CA . TYR A 1 111 ? -6.611 8.254 -6.625 1.00 95.19 111 TYR A CA 1
ATOM 839 C C . TYR A 1 111 ? -7.786 8.327 -7.609 1.00 95.19 111 TYR A C 1
ATOM 841 O O . TYR A 1 111 ? -7.775 9.119 -8.554 1.00 95.19 111 TYR A O 1
ATOM 849 N N . LEU A 1 112 ? -8.796 7.481 -7.400 1.00 94.25 112 LEU A N 1
ATOM 850 C CA . LEU A 1 112 ? -9.974 7.335 -8.260 1.00 94.25 112 LEU A CA 1
ATOM 851 C C . LEU A 1 112 ? -11.256 7.368 -7.412 1.00 94.25 112 LEU A C 1
ATOM 853 O O . LEU A 1 112 ? -11.905 6.324 -7.223 1.00 94.25 112 LEU A O 1
ATOM 857 N N . PRO A 1 113 ? -11.643 8.556 -6.904 1.00 88.81 113 PRO A N 1
ATOM 858 C CA . PRO A 1 113 ? -12.883 8.712 -6.158 1.00 88.81 113 PRO A CA 1
ATOM 859 C C . PRO A 1 113 ? -14.076 8.332 -7.048 1.00 88.81 113 PRO A C 1
ATOM 861 O O . PRO A 1 113 ? -14.079 8.572 -8.257 1.00 88.81 113 PRO A O 1
ATOM 864 N N . ASN A 1 114 ? -15.098 7.712 -6.454 1.00 85.12 114 ASN A N 1
ATOM 865 C CA . ASN A 1 114 ? -16.356 7.346 -7.123 1.00 85.12 114 ASN A CA 1
ATOM 866 C C . ASN A 1 114 ? -16.216 6.379 -8.313 1.00 85.12 114 ASN A C 1
ATOM 868 O O . ASN A 1 114 ? -17.051 6.371 -9.213 1.00 85.12 114 ASN A O 1
ATOM 872 N N . GLY A 1 115 ? -15.155 5.570 -8.351 1.00 77.75 115 GLY A N 1
ATOM 873 C CA . GLY A 1 115 ? -15.013 4.548 -9.390 1.00 77.75 115 GLY A CA 1
ATOM 874 C C . GLY A 1 115 ? -14.653 5.091 -10.775 1.00 77.75 115 GLY A C 1
ATOM 875 O O . GLY A 1 115 ? -14.813 4.380 -11.766 1.00 77.75 115 GLY A O 1
ATOM 876 N N . GLN A 1 116 ? -14.16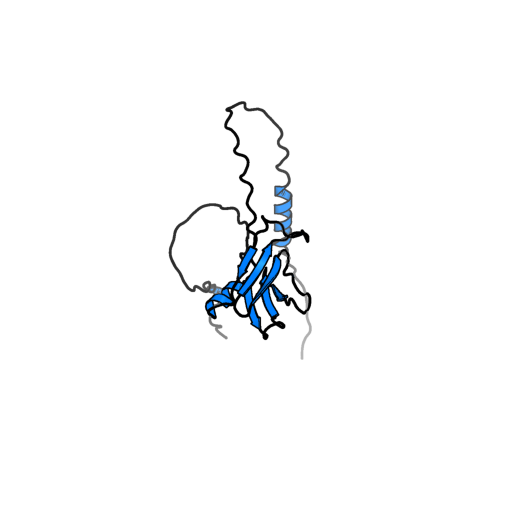4 6.331 -10.858 1.00 86.25 116 GLN A N 1
ATOM 877 C CA . GLN A 1 116 ? -13.734 6.932 -12.119 1.00 86.25 116 GLN A CA 1
ATOM 878 C C . GLN A 1 116 ? -12.646 6.104 -12.818 1.00 86.25 116 GLN A C 1
ATOM 880 O O . GLN A 1 116 ? -11.863 5.395 -12.184 1.00 86.25 116 GLN A O 1
ATOM 885 N N . ARG A 1 117 ? -12.593 6.218 -14.151 1.00 87.81 117 ARG A N 1
ATOM 886 C CA . ARG A 1 117 ? -11.509 5.650 -14.962 1.00 87.81 117 ARG A CA 1
ATOM 887 C C . ARG A 1 117 ? -10.259 6.519 -14.863 1.00 87.81 117 ARG A C 1
ATOM 889 O O . ARG A 1 117 ? -10.360 7.743 -14.784 1.00 87.81 117 ARG A O 1
ATOM 896 N N . MET A 1 118 ? -9.100 5.872 -14.929 1.00 89.50 118 MET A N 1
ATOM 897 C CA . MET A 1 118 ? -7.802 6.539 -14.962 1.00 89.50 118 MET A CA 1
ATOM 898 C C . MET A 1 118 ? -7.688 7.457 -16.188 1.00 89.50 118 MET A C 1
ATOM 900 O O . MET A 1 118 ? -8.125 7.105 -17.284 1.00 89.50 118 MET A O 1
ATOM 904 N N . ARG A 1 119 ? -7.122 8.647 -15.985 1.00 90.44 119 ARG A N 1
ATOM 905 C CA . ARG A 1 119 ? -6.821 9.651 -17.015 1.00 90.44 119 ARG A CA 1
ATOM 906 C C . ARG A 1 119 ? -5.357 10.069 -16.879 1.00 90.44 119 ARG A C 1
ATOM 908 O O . ARG A 1 119 ? -4.750 9.839 -15.840 1.00 90.44 119 ARG A O 1
ATOM 915 N N . GLU A 1 120 ? -4.811 10.760 -17.876 1.00 87.06 120 GLU A N 1
ATOM 916 C CA . GLU A 1 120 ? -3.418 11.251 -17.850 1.00 87.06 120 GLU A CA 1
ATOM 917 C C . GLU A 1 120 ? -3.093 12.122 -16.625 1.00 87.06 120 GLU A C 1
ATOM 919 O O . GLU A 1 120 ? -1.969 12.125 -16.142 1.00 87.06 120 GLU A O 1
ATOM 924 N N . LYS A 1 121 ? -4.088 12.841 -16.088 1.00 89.19 121 LYS A N 1
ATOM 925 C CA . LYS A 1 121 ? -3.944 13.710 -14.906 1.00 89.19 121 LYS A CA 1
ATOM 926 C C . LYS A 1 121 ? -4.246 13.008 -13.577 1.00 89.19 121 LYS A C 1
ATOM 928 O O . LYS A 1 121 ? -4.326 13.678 -12.550 1.00 89.19 121 LYS A O 1
ATOM 933 N N . THR A 1 122 ? -4.502 11.699 -13.582 1.00 91.75 122 THR A N 1
ATOM 934 C CA . THR A 1 122 ? -4.794 10.959 -12.349 1.00 91.75 122 THR A CA 1
ATOM 935 C C . THR A 1 122 ? -3.562 10.954 -11.450 1.00 91.75 122 THR A C 1
ATOM 937 O O . THR A 1 122 ? -2.474 10.581 -11.876 1.00 91.75 122 THR A O 1
ATOM 940 N N . GLN A 1 123 ? -3.744 11.352 -10.191 1.00 92.25 123 GLN A N 1
ATOM 941 C CA . GLN A 1 123 ? -2.683 11.300 -9.195 1.00 92.25 123 GLN A CA 1
ATOM 942 C C . GLN A 1 123 ? -2.327 9.843 -8.900 1.00 92.25 123 GLN A C 1
ATOM 944 O O . GLN A 1 123 ? -3.192 9.070 -8.481 1.00 92.25 123 GLN A O 1
ATOM 949 N N . VAL A 1 124 ? -1.055 9.499 -9.087 1.00 95.75 124 VAL A N 1
ATOM 950 C CA . VAL A 1 124 ? -0.486 8.203 -8.715 1.00 95.75 124 VAL A CA 1
ATOM 951 C C . VAL A 1 124 ? 0.556 8.426 -7.629 1.00 95.75 124 VAL A C 1
ATOM 953 O O . VAL A 1 124 ? 1.412 9.299 -7.762 1.00 95.75 124 VAL A O 1
ATOM 956 N N . VAL A 1 125 ? 0.466 7.653 -6.552 1.00 96.50 125 VAL A N 1
ATOM 957 C CA . VAL A 1 125 ? 1.431 7.661 -5.449 1.00 96.50 125 VAL A CA 1
ATOM 958 C C . VAL A 1 125 ? 2.085 6.293 -5.345 1.00 96.50 125 VAL A C 1
ATOM 960 O O . VAL A 1 125 ? 1.404 5.272 -5.396 1.00 96.50 125 VAL A O 1
ATOM 963 N N . GLN A 1 126 ? 3.406 6.275 -5.208 1.00 97.56 126 GLN A N 1
ATOM 964 C CA . GLN A 1 126 ? 4.161 5.061 -4.932 1.00 97.56 126 GLN A CA 1
ATOM 965 C C . GLN A 1 126 ? 4.359 4.940 -3.424 1.00 97.56 126 GLN A C 1
ATOM 967 O O . GLN A 1 126 ? 4.798 5.889 -2.772 1.00 97.56 126 GLN A O 1
ATOM 972 N N . ALA A 1 127 ? 4.048 3.772 -2.876 1.00 96.62 127 ALA A N 1
ATOM 973 C CA . ALA A 1 127 ? 4.215 3.467 -1.467 1.00 96.62 127 ALA A CA 1
ATOM 974 C C . ALA A 1 127 ? 5.085 2.220 -1.281 1.00 96.62 127 ALA A C 1
ATOM 976 O O . ALA A 1 127 ? 5.094 1.298 -2.102 1.00 96.62 127 ALA A O 1
ATOM 977 N N . PHE A 1 128 ? 5.819 2.213 -0.175 1.00 97.38 128 PHE A N 1
ATOM 978 C CA . PHE A 1 128 ? 6.808 1.199 0.162 1.00 97.38 128 PHE A CA 1
ATOM 979 C C . PHE A 1 128 ? 6.472 0.586 1.520 1.00 97.38 128 PHE A C 1
ATOM 981 O O . PHE A 1 128 ? 5.949 1.308 2.377 1.00 97.38 128 PHE A O 1
ATOM 988 N N . PRO A 1 129 ? 6.783 -0.705 1.733 1.00 96.56 129 PRO A N 1
ATOM 989 C CA . PRO A 1 129 ? 6.753 -1.301 3.059 1.00 96.56 129 PRO A CA 1
ATOM 990 C C . PRO A 1 129 ? 7.589 -0.489 4.060 1.00 96.56 129 PRO A C 1
ATOM 992 O O . PRO A 1 129 ? 8.551 0.185 3.669 1.00 96.56 129 PRO A O 1
ATOM 995 N N . PRO A 1 130 ? 7.255 -0.555 5.354 1.00 95.25 130 PRO A N 1
ATOM 996 C CA . PRO A 1 130 ? 7.974 0.171 6.381 1.00 95.25 130 PRO A CA 1
ATOM 997 C C . PRO A 1 130 ? 9.421 -0.327 6.470 1.00 95.25 130 PRO A C 1
ATOM 999 O O . PRO A 1 130 ? 9.678 -1.526 6.557 1.00 95.25 130 PRO A O 1
ATOM 1002 N N . GLY A 1 131 ? 10.376 0.601 6.507 1.00 93.50 131 GLY A N 1
ATOM 1003 C CA . GLY A 1 131 ? 11.795 0.275 6.689 1.00 93.50 131 GLY A CA 1
ATOM 1004 C C . GLY A 1 131 ? 12.169 -0.028 8.144 1.00 93.50 131 GLY A C 1
ATOM 1005 O O . GLY A 1 131 ? 13.282 -0.466 8.418 1.00 93.50 131 GLY A O 1
ATOM 1006 N N . SER A 1 132 ? 11.268 0.241 9.097 1.00 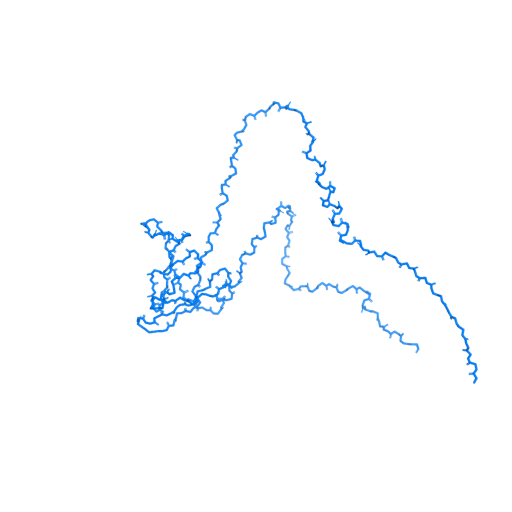92.75 132 SER A N 1
ATOM 1007 C CA . SER A 1 132 ? 11.499 0.026 10.529 1.00 92.75 132 SER A CA 1
ATOM 1008 C C . SER A 1 132 ? 10.196 -0.122 11.321 1.00 92.75 132 SER A C 1
ATOM 1010 O O . SER A 1 132 ? 9.132 0.334 10.898 1.00 92.75 132 SER A O 1
ATOM 1012 N N . HIS A 1 133 ? 10.292 -0.681 12.532 1.00 88.38 133 HIS A N 1
ATOM 1013 C CA . HIS A 1 133 ? 9.163 -0.781 13.464 1.00 88.38 133 HIS A CA 1
ATOM 1014 C C . HIS A 1 133 ? 8.601 0.578 13.902 1.00 88.38 133 HIS A C 1
ATOM 1016 O O . HIS A 1 133 ? 7.392 0.712 14.069 1.00 88.38 133 HIS A O 1
ATOM 1022 N N . ALA A 1 134 ? 9.444 1.606 14.036 1.00 88.06 134 ALA A N 1
ATOM 1023 C CA . ALA A 1 134 ? 8.988 2.948 14.400 1.00 88.06 134 ALA A CA 1
ATOM 1024 C C . ALA A 1 134 ? 8.049 3.542 13.336 1.00 88.06 134 ALA A C 1
ATOM 1026 O O . ALA A 1 134 ? 7.058 4.190 13.667 1.00 88.06 134 ALA A O 1
ATOM 1027 N N . GLN A 1 135 ? 8.319 3.268 12.054 1.00 89.31 135 GLN A N 1
ATOM 1028 C CA . GLN A 1 135 ? 7.463 3.711 10.956 1.00 89.31 135 GLN A CA 1
ATOM 1029 C C . GLN A 1 135 ? 6.089 3.025 10.985 1.00 89.31 135 GLN A C 1
ATOM 1031 O O . GLN A 1 135 ? 5.087 3.679 10.703 1.00 89.31 135 GLN A O 1
ATOM 1036 N N . MET A 1 136 ? 6.032 1.743 11.368 1.00 86.44 136 MET A N 1
ATOM 1037 C CA . MET A 1 136 ? 4.774 0.995 11.500 1.00 86.44 136 MET A CA 1
ATOM 1038 C C . MET A 1 136 ? 3.842 1.584 12.559 1.00 86.44 136 MET A C 1
ATOM 1040 O O . MET A 1 136 ? 2.633 1.636 12.340 1.00 86.44 136 MET A O 1
ATOM 1044 N N . GLN A 1 137 ? 4.386 2.066 13.679 1.00 86.81 137 GLN A N 1
ATOM 1045 C CA . GLN A 1 137 ? 3.570 2.635 14.753 1.00 86.81 137 GLN A CA 1
ATOM 1046 C C . GLN A 1 137 ? 2.771 3.858 14.271 1.00 86.81 137 GLN A C 1
ATOM 1048 O O . GLN A 1 137 ? 1.573 3.960 14.527 1.00 86.81 137 GLN A O 1
ATOM 1053 N N . GLY A 1 138 ? 3.393 4.717 13.457 1.00 84.44 138 GLY A N 1
ATOM 1054 C CA . GLY A 1 138 ? 2.756 5.915 12.897 1.00 84.44 138 GLY A CA 1
ATOM 1055 C C . GLY A 1 138 ? 1.732 5.648 11.783 1.00 84.44 138 GLY A C 1
ATOM 1056 O O . GLY A 1 138 ? 1.246 6.587 11.142 1.00 84.44 138 GLY A O 1
ATOM 1057 N N . TYR A 1 139 ? 1.418 4.388 11.463 1.00 85.94 139 TYR A N 1
ATOM 1058 C CA . TYR A 1 139 ? 0.406 4.070 10.449 1.00 85.94 139 TYR A CA 1
ATOM 1059 C C . TYR A 1 139 ? -1.016 4.139 11.006 1.00 85.94 139 TYR A C 1
ATOM 1061 O O . TYR A 1 139 ? -1.924 4.505 10.256 1.00 85.94 139 TYR A O 1
ATOM 1069 N N . PHE A 1 140 ? -1.184 3.861 12.300 1.00 79.88 140 PHE A N 1
ATOM 1070 C CA . PHE A 1 140 ? -2.478 3.836 12.990 1.00 79.88 140 PHE A CA 1
ATOM 1071 C C . PHE A 1 140 ? -2.770 5.097 13.806 1.00 79.88 140 PHE A C 1
ATOM 1073 O O . PHE A 1 140 ? -3.913 5.304 14.211 1.00 79.88 140 PHE A O 1
ATOM 1080 N N . ASP A 1 141 ? -1.777 5.970 13.978 1.00 69.38 141 ASP A N 1
ATOM 1081 C CA . ASP A 1 141 ? -1.982 7.315 14.504 1.00 69.38 141 ASP A CA 1
ATOM 1082 C C . ASP A 1 141 ? -2.717 8.144 13.439 1.00 69.38 141 ASP A C 1
ATOM 1084 O O . ASP A 1 141 ? -2.126 8.728 12.527 1.00 69.38 141 ASP A O 1
ATO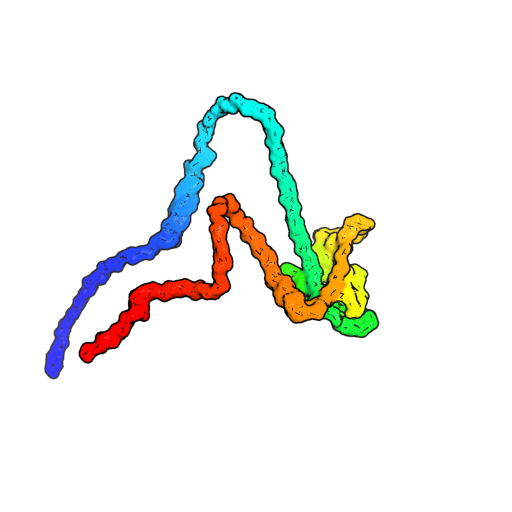M 1088 N N . ALA A 1 142 ? -4.048 8.112 13.485 1.00 57.44 142 ALA A N 1
ATOM 1089 C CA . ALA A 1 142 ? -4.883 8.932 12.622 1.00 57.44 142 ALA A CA 1
ATOM 1090 C C . ALA A 1 142 ? -4.652 10.423 12.932 1.00 57.44 142 ALA A C 1
ATOM 1092 O O . ALA A 1 142 ? -4.559 10.790 14.108 1.00 57.44 142 ALA A O 1
ATOM 1093 N N . PRO A 1 143 ? -4.643 11.317 11.926 1.00 57.47 143 PRO A N 1
ATOM 1094 C CA . PRO A 1 143 ? -4.860 12.728 12.189 1.00 57.47 143 PRO A CA 1
ATOM 1095 C C . PRO A 1 143 ? -6.297 12.878 12.699 1.00 57.47 143 PRO A C 1
ATOM 1097 O O . PRO A 1 143 ? -7.257 12.895 11.929 1.00 57.47 143 PRO A O 1
ATOM 1100 N N . VAL A 1 144 ? -6.459 12.953 14.018 1.00 50.44 144 VAL A N 1
ATOM 1101 C CA . VAL A 1 144 ? -7.698 13.426 14.631 1.00 50.44 144 VAL A CA 1
ATOM 1102 C C . VAL A 1 144 ? -7.817 14.903 14.257 1.00 50.44 144 VAL A C 1
ATOM 1104 O O . VAL A 1 144 ? -7.311 15.776 14.956 1.00 50.44 144 VAL A O 1
ATOM 1107 N N . LEU A 1 145 ? -8.460 15.201 13.127 1.00 53.44 145 LEU A N 1
ATOM 1108 C CA . LEU A 1 145 ? -8.895 16.556 12.795 1.00 53.44 145 LEU A CA 1
ATOM 1109 C C . LEU A 1 145 ? -10.106 16.905 13.670 1.00 53.44 145 LEU A C 1
ATOM 1111 O O . LEU A 1 145 ? -11.233 17.037 13.200 1.00 53.44 145 LEU A O 1
ATOM 1115 N N . LEU A 1 146 ? -9.867 17.048 14.974 1.00 45.22 146 LEU A N 1
ATOM 1116 C CA . LEU A 1 146 ? -10.717 17.873 15.816 1.00 45.22 146 LEU A CA 1
ATOM 1117 C C . LEU A 1 146 ? -10.444 19.312 15.386 1.00 45.22 146 LEU A C 1
ATOM 1119 O O . LEU A 1 146 ? -9.431 19.902 15.755 1.00 45.22 146 LEU A O 1
ATOM 1123 N N . ALA A 1 147 ? -11.334 19.863 14.564 1.00 44.84 147 ALA A N 1
ATOM 1124 C CA . ALA A 1 147 ? -11.414 21.297 14.341 1.00 44.84 147 ALA A CA 1
ATOM 1125 C C . ALA A 1 147 ? -11.784 21.968 15.675 1.00 44.84 147 ALA A C 1
ATOM 1127 O O . ALA A 1 147 ? -12.950 22.227 15.960 1.00 44.84 147 ALA A O 1
ATOM 1128 N N . ALA A 1 148 ? -10.786 22.185 16.530 1.00 43.16 148 ALA A N 1
ATOM 1129 C CA . ALA A 1 148 ? -10.915 23.019 17.708 1.00 43.16 148 ALA A CA 1
ATOM 1130 C C . ALA A 1 148 ? -10.932 24.486 17.246 1.00 43.16 148 ALA A C 1
ATOM 1132 O O . ALA A 1 148 ? -10.048 24.884 16.478 1.00 43.16 148 ALA A O 1
ATOM 1133 N N . PRO A 1 149 ? -11.904 25.311 17.670 1.00 42.59 149 PRO A N 1
ATOM 1134 C CA . PRO A 1 149 ? -11.825 26.740 17.427 1.00 42.59 149 PRO A CA 1
ATOM 1135 C C . PRO A 1 149 ? -10.599 27.290 18.166 1.00 42.59 149 PRO A C 1
ATOM 1137 O O . PRO A 1 149 ? -10.461 27.138 19.379 1.00 42.59 149 PRO A O 1
ATOM 1140 N N . VAL A 1 150 ? -9.686 27.902 17.412 1.00 46.53 150 VAL A N 1
ATOM 1141 C CA . VAL A 1 150 ? -8.505 28.584 17.943 1.00 46.53 150 VAL A CA 1
ATOM 1142 C C . VAL A 1 150 ? -8.970 29.770 18.782 1.00 46.53 150 VAL A C 1
ATOM 1144 O O . VAL A 1 150 ? -9.445 30.769 18.246 1.00 46.53 150 VAL A O 1
ATOM 1147 N N . ALA A 1 151 ? -8.784 29.673 20.094 1.00 40.91 151 ALA A N 1
ATOM 1148 C CA . ALA A 1 151 ? -8.786 30.810 20.998 1.00 40.91 151 ALA A CA 1
ATOM 1149 C C . ALA A 1 151 ? -7.470 30.810 21.789 1.00 40.91 151 ALA A C 1
ATOM 1151 O O . ALA A 1 151 ? -7.255 29.965 22.647 1.00 40.91 151 ALA A O 1
ATOM 1152 N N . GLY A 1 152 ? -6.593 31.760 21.447 1.00 35.44 152 GLY A N 1
ATOM 1153 C CA . GLY A 1 152 ? -5.681 32.443 22.371 1.00 35.44 152 GLY A CA 1
ATOM 1154 C C . GLY A 1 152 ? -4.632 31.632 23.145 1.00 35.44 152 GLY A C 1
ATOM 1155 O O . GLY A 1 152 ? -4.911 31.099 24.206 1.00 35.44 152 GLY A O 1
ATOM 1156 N N . ALA A 1 153 ? -3.396 31.677 22.639 1.00 39.62 153 ALA A N 1
ATOM 1157 C CA . ALA A 1 153 ? -2.123 31.880 23.350 1.00 39.62 153 ALA A CA 1
ATOM 1158 C C . ALA A 1 153 ? -1.998 31.541 24.854 1.00 39.62 153 ALA A C 1
ATOM 1160 O O . ALA A 1 153 ? -2.594 32.217 25.682 1.00 39.62 153 ALA A O 1
ATOM 1161 N N . VAL A 1 154 ? -1.012 30.697 25.199 1.00 36.31 154 VAL A N 1
ATOM 1162 C CA . VAL A 1 154 ? 0.164 31.105 26.005 1.00 36.31 154 VAL A CA 1
ATOM 1163 C C . VAL A 1 154 ? 1.312 30.093 25.875 1.00 36.31 154 VAL A C 1
ATOM 1165 O O . VAL A 1 154 ? 1.123 28.885 25.975 1.00 36.31 154 VAL A O 1
ATOM 1168 N N . SER A 1 155 ? 2.514 30.625 25.645 1.00 41.59 155 SER A N 1
ATOM 1169 C CA . SER A 1 155 ? 3.805 29.936 25.705 1.00 41.59 155 SER A CA 1
ATOM 1170 C C . SER A 1 155 ? 4.062 29.280 27.063 1.00 41.59 155 SER A C 1
ATOM 1172 O O . SER A 1 155 ? 3.819 29.900 28.094 1.00 41.59 155 SER A O 1
ATOM 1174 N N . GLY A 1 156 ? 4.700 28.106 27.066 1.00 32.59 156 GLY A N 1
ATOM 1175 C CA . GLY A 1 156 ? 5.376 27.600 28.262 1.00 32.59 156 GLY A CA 1
ATOM 1176 C C . GLY A 1 156 ? 5.670 26.102 28.262 1.00 32.59 156 GLY A C 1
ATOM 1177 O O . GLY A 1 156 ? 4.792 25.311 28.552 1.00 32.59 156 GLY A O 1
ATOM 1178 N N . ALA A 1 157 ? 6.931 25.768 27.975 1.00 36.59 157 ALA A N 1
ATOM 1179 C CA . ALA A 1 157 ? 7.746 24.701 28.570 1.00 36.59 157 ALA A CA 1
ATOM 1180 C C . ALA A 1 157 ? 7.179 23.271 28.768 1.00 36.59 157 ALA A C 1
ATOM 1182 O O . ALA A 1 157 ? 6.271 23.019 29.548 1.00 36.59 157 ALA A O 1
ATOM 1183 N N . HIS A 1 158 ? 7.877 22.317 28.138 1.00 43.44 158 HIS A N 1
ATOM 1184 C CA . HIS A 1 158 ? 8.224 20.976 28.636 1.00 43.44 158 HIS A CA 1
ATOM 1185 C C . HIS A 1 158 ? 7.629 20.537 29.992 1.00 43.44 158 HIS A C 1
ATOM 1187 O O . HIS A 1 158 ? 8.049 21.031 31.034 1.00 43.44 158 HIS A O 1
ATOM 1193 N N . ALA A 1 159 ? 6.840 19.457 29.989 1.00 38.59 159 ALA A N 1
ATOM 1194 C CA . ALA A 1 159 ? 6.854 18.465 31.068 1.00 38.59 159 ALA A CA 1
ATOM 1195 C C . ALA A 1 159 ? 6.328 17.110 30.566 1.00 38.59 159 ALA A C 1
ATOM 1197 O O . ALA A 1 159 ? 5.139 16.915 30.329 1.00 38.59 159 ALA A O 1
ATOM 1198 N N . LEU A 1 160 ? 7.255 16.166 30.408 1.00 48.09 160 LEU A N 1
ATOM 1199 C CA . LEU A 1 160 ? 6.977 14.735 30.378 1.00 48.09 160 LEU A CA 1
ATOM 1200 C C . LEU A 1 160 ? 6.358 14.324 31.724 1.00 48.09 160 LEU A C 1
ATOM 1202 O O . LEU A 1 160 ? 6.900 14.670 32.767 1.00 48.09 160 LEU A O 1
ATOM 1206 N N . GLY A 1 161 ? 5.273 13.549 31.690 1.00 51.97 161 GLY A N 1
ATOM 1207 C CA . GLY A 1 161 ? 4.819 12.721 32.811 1.00 51.97 161 GLY A CA 1
ATOM 1208 C C . GLY A 1 161 ? 4.390 13.464 34.080 1.00 51.97 161 GLY A C 1
ATOM 1209 O O . GLY A 1 161 ? 5.140 13.535 35.045 1.00 51.97 161 GLY A O 1
ATOM 1210 N N . ALA A 1 162 ? 3.131 13.892 34.147 1.00 41.94 162 ALA A N 1
ATOM 1211 C CA . ALA A 1 162 ? 2.498 14.232 35.418 1.00 41.94 162 ALA A CA 1
ATOM 1212 C C . ALA A 1 162 ? 1.101 13.608 35.479 1.00 41.94 162 ALA A C 1
ATOM 1214 O O . ALA A 1 162 ? 0.139 14.101 34.896 1.00 41.94 162 ALA A O 1
ATOM 1215 N N . ARG A 1 163 ? 1.005 12.484 36.196 1.00 51.47 163 ARG A N 1
ATOM 1216 C CA . ARG A 1 163 ? -0.257 12.000 36.765 1.00 51.47 163 ARG A CA 1
ATOM 1217 C C . ARG A 1 163 ? -0.854 13.157 37.585 1.00 51.47 163 ARG A C 1
ATOM 1219 O O . ARG A 1 163 ? -0.097 13.770 38.340 1.00 51.47 163 ARG A O 1
ATOM 1226 N N . PRO A 1 164 ? -2.153 13.479 37.458 1.00 61.97 164 PRO A N 1
ATOM 1227 C CA . PRO A 1 164 ? -2.743 14.551 38.250 1.00 61.97 164 PRO A CA 1
ATOM 1228 C C . PRO A 1 164 ? -2.543 14.254 39.747 1.00 61.97 164 PRO A C 1
ATOM 1230 O O . PRO A 1 164 ? -2.664 13.089 40.148 1.00 61.97 164 PRO A O 1
ATOM 1233 N N . PRO A 1 165 ? -2.198 15.260 40.572 1.00 68.19 165 PRO A N 1
ATOM 1234 C CA . PRO A 1 165 ? -2.041 15.054 42.004 1.00 68.19 165 PRO A CA 1
ATOM 1235 C C . PRO A 1 165 ? -3.367 14.559 42.591 1.00 68.19 165 PRO A C 1
ATOM 1237 O O . PRO A 1 165 ? -4.432 15.113 42.316 1.00 68.19 165 PRO A O 1
ATOM 1240 N N . LEU A 1 166 ? -3.298 13.476 43.368 1.00 61.94 166 LEU A N 1
ATOM 1241 C CA . LEU A 1 166 ? -4.447 12.934 44.087 1.00 61.94 166 LEU A CA 1
ATOM 1242 C C . LEU A 1 166 ? -4.966 13.987 45.083 1.00 61.94 166 LEU A C 1
ATOM 1244 O O . LEU A 1 166 ? -4.156 14.615 45.770 1.00 61.94 166 LEU A O 1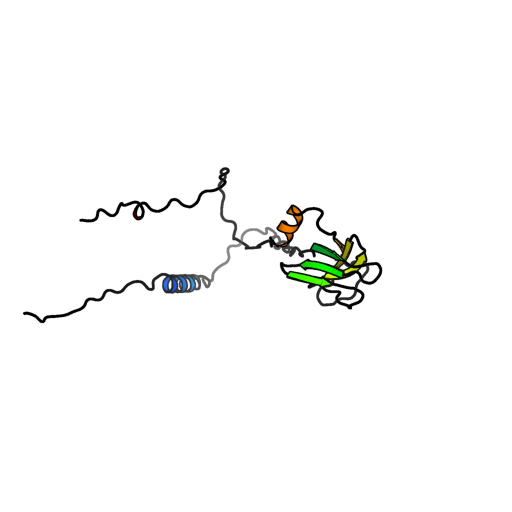
ATOM 1248 N N . PRO A 1 167 ? -6.290 14.187 45.182 1.00 69.75 167 PRO A N 1
ATOM 1249 C CA . PRO A 1 167 ? -6.864 15.143 46.116 1.00 69.75 167 PRO A CA 1
ATOM 1250 C C . PRO A 1 167 ? -6.534 14.761 47.574 1.00 69.75 167 PRO A C 1
ATOM 1252 O O . PRO A 1 167 ? -6.507 13.572 47.911 1.00 69.75 167 PRO A O 1
ATOM 1255 N N . PRO A 1 168 ? -6.330 15.754 48.462 1.00 61.75 168 PRO A N 1
ATOM 1256 C CA . PRO A 1 168 ? -5.872 15.551 49.844 1.00 61.75 168 PRO A CA 1
ATOM 1257 C C . PRO A 1 168 ? -6.848 14.752 50.725 1.00 61.75 168 PRO A C 1
ATOM 1259 O O . PRO A 1 168 ? -6.508 14.353 51.837 1.00 61.75 168 PRO A O 1
ATOM 1262 N N . GLU A 1 169 ? -8.060 14.479 50.243 1.00 59.38 169 GLU A N 1
ATOM 1263 C CA . GLU A 1 169 ? -9.064 13.693 50.962 1.00 59.38 169 GLU A CA 1
ATOM 1264 C C . GLU A 1 169 ? -8.758 12.188 50.996 1.00 59.38 169 GLU A C 1
ATOM 1266 O O . GLU A 1 169 ? -9.235 11.495 51.890 1.00 59.38 169 GLU A O 1
ATOM 1271 N N . LEU A 1 170 ? -7.903 11.689 50.093 1.00 57.84 170 LEU A N 1
ATOM 1272 C CA . LEU A 1 170 ? -7.504 10.274 50.022 1.00 57.84 170 LEU A CA 1
ATOM 1273 C C . LEU A 1 170 ? -6.232 9.940 50.827 1.00 57.84 170 LEU A C 1
ATOM 1275 O O . LEU A 1 170 ? -5.795 8.793 50.829 1.00 57.84 170 LEU A O 1
ATOM 1279 N N . MET A 1 171 ? -5.630 10.919 51.512 1.00 55.78 171 MET A N 1
ATOM 1280 C CA . MET A 1 171 ? -4.379 10.752 52.273 1.00 55.78 171 MET A CA 1
ATOM 1281 C C . MET A 1 171 ? -4.576 10.681 53.795 1.00 55.78 171 MET A C 1
ATOM 1283 O O . MET A 1 171 ? -3.635 10.917 54.550 1.00 55.78 171 MET A O 1
ATOM 1287 N N . ARG A 1 172 ? -5.785 10.380 54.282 1.00 65.06 172 ARG A N 1
ATOM 1288 C CA . ARG A 1 172 ? -6.019 10.240 55.727 1.00 65.06 172 ARG A CA 1
ATOM 1289 C C . ARG A 1 172 ? -5.826 8.777 56.145 1.00 65.06 172 ARG A C 1
ATOM 1291 O O . ARG A 1 172 ? -6.526 7.919 55.607 1.00 65.06 172 ARG A O 1
ATOM 1298 N N . PRO A 1 173 ? -4.920 8.464 57.090 1.00 57.53 173 PRO A N 1
ATOM 1299 C CA . PRO A 1 173 ? -4.863 7.139 57.693 1.00 57.53 173 PRO A CA 1
ATOM 1300 C C . PRO A 1 173 ? -6.189 6.862 58.405 1.00 57.53 173 PRO A C 1
ATOM 1302 O O . PRO A 1 173 ? -6.676 7.707 59.158 1.00 57.53 173 PRO A O 1
ATOM 1305 N N . ALA A 1 174 ? -6.767 5.683 58.180 1.00 59.44 174 ALA A N 1
ATOM 1306 C CA . ALA A 1 174 ? -7.857 5.187 59.004 1.00 59.44 174 ALA A CA 1
ATOM 1307 C C . ALA A 1 174 ? -7.325 4.981 60.432 1.00 59.44 174 ALA A C 1
ATOM 1309 O O . ALA A 1 174 ? -6.692 3.972 60.727 1.00 59.44 174 ALA A O 1
ATOM 1310 N N . MET A 1 175 ? -7.546 5.958 61.311 1.00 52.16 175 MET A N 1
ATOM 1311 C CA . MET A 1 175 ? -7.498 5.724 62.751 1.00 52.16 175 MET A CA 1
ATOM 1312 C C . MET A 1 175 ? -8.695 4.830 63.081 1.00 52.16 175 MET A C 1
ATOM 1314 O O . MET A 1 175 ? -9.837 5.289 63.077 1.00 52.16 175 MET A O 1
ATOM 1318 N N . GLN A 1 176 ? -8.437 3.535 63.264 1.00 54.56 176 GLN A N 1
ATOM 1319 C CA . GLN A 1 176 ? -9.386 2.630 63.906 1.00 54.56 176 GLN A CA 1
ATOM 1320 C C . GLN A 1 176 ? -9.448 2.931 65.417 1.00 54.56 176 GLN A C 1
ATOM 1322 O O . GLN A 1 176 ? -8.447 3.397 65.967 1.00 54.56 176 GLN A O 1
ATOM 1327 N N . PRO A 1 177 ? -10.622 2.730 66.045 1.00 61.75 177 PRO A N 1
ATOM 1328 C CA . PRO A 1 177 ? -10.907 3.102 67.433 1.00 61.75 177 PRO A CA 1
ATOM 1329 C C . PRO A 1 177 ? -10.140 2.280 68.473 1.00 61.75 177 PRO A C 1
ATOM 1331 O O . PRO A 1 177 ? -9.794 1.113 68.178 1.00 61.75 177 PRO A O 1
#

Foldseek 3Di:
DDDDDDDDDDDDDDDPDPPVVVVVVVVVVPPPPPPDDDDDDDDDDPPDDPDPPPDDQWDKAWAAWDDDDQFIWTWIQDPQDTQIAHPVVVRADDAQWGFDDDDRFKTKIWRHHPNDDDDPPTDIDIHGHDPDPVVVVVSNPDPPPPVDPDDDDDDDDDDDDDDDDDDPVVVDPPPDD

pLDDT: mean 70.17, std 23.38, range [30.92, 98.31]

Secondary structure (DSSP, 8-state):
----------------TTHHHHHHHHHHTTSSS---------------PPPP-----PPPEEEEEESSTT--EEEEEETTEEEEEETTTTB-EETTEEEEEE-SS-EEEEE-GGGPPP-TT--EEEE---SSHHHHHTTT----------------------PPPPPGGG-------

Sequence (177 aa):
MLGTVCATAAHAQMTGSTLEQAIEIARASKSGELGLRPSHRGNNEPIALPKPVRTEVTQPKVWSITGLDRDLSVEVVYEGKVYPLSVMRNQLRAGPWMLVRLSAHSADFAYLPNGQRMREKTQVVQAFPPGSHAQMQGYFDAPVLLAAPVAGAVSGAHALGARPPLPPELMRPAMQP